Protein AF-A0A4Q0T8F5-F1 (afdb_monomer)

Foldseek 3Di:
DDPVVLVVLLVLLLVLLVVLVVLVVQVVVCVVVVPVDDRPDDVVLVVLLVLLVVLLPDPVLLLQLLVQCVPFDLDLSRLSSSLLVSVVVVCVDPVDVRPNDSNNSSSNSNVCSVCDSCNSCVPVPDDPPDD

Structure (mmCIF, N/CA/C/O backbone):
data_AF-A0A4Q0T8F5-F1
#
_entry.id   AF-A0A4Q0T8F5-F1
#
loop_
_atom_site.group_PDB
_atom_site.id
_atom_site.type_symbol
_atom_site.label_atom_id
_atom_site.label_alt_id
_atom_site.label_comp_id
_atom_site.label_asym_id
_atom_site.label_entity_id
_atom_site.label_seq_id
_atom_site.pdbx_PDB_ins_code
_atom_site.Cartn_x
_atom_site.Cartn_y
_atom_site.Cartn_z
_atom_site.occupancy
_atom_site.B_iso_or_equiv
_atom_site.auth_seq_id
_atom_site.auth_comp_id
_atom_site.auth_asym_id
_atom_site.auth_atom_id
_atom_site.pdbx_PDB_model_num
ATOM 1 N N . MET A 1 1 ? -18.113 11.563 -2.105 1.00 61.12 1 MET A N 1
ATOM 2 C CA . MET A 1 1 ? -17.417 10.836 -3.183 1.00 61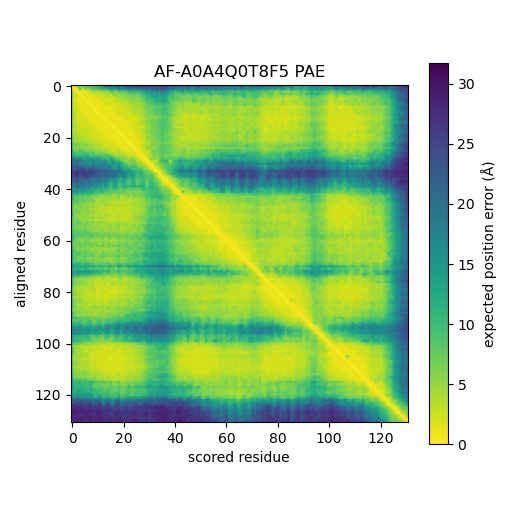.12 1 MET A CA 1
ATOM 3 C C . MET A 1 1 ? -18.449 9.998 -3.908 1.00 61.12 1 MET A C 1
ATOM 5 O O . MET A 1 1 ? -19.196 9.290 -3.237 1.00 61.12 1 MET A O 1
ATOM 9 N N . GLN A 1 2 ? -18.568 10.151 -5.222 1.00 77.50 2 GLN A N 1
ATOM 10 C CA . GLN A 1 2 ? -19.512 9.379 -6.025 1.00 77.50 2 GLN A CA 1
ATOM 11 C C . GLN A 1 2 ? -19.034 7.921 -6.119 1.00 77.50 2 GLN A C 1
ATOM 13 O O . GLN A 1 2 ? -17.834 7.644 -6.090 1.00 77.50 2 GLN A O 1
ATOM 18 N N . GLU A 1 3 ? -19.962 6.968 -6.213 1.00 81.12 3 GLU A N 1
ATOM 19 C CA . GLU A 1 3 ? -19.641 5.530 -6.253 1.00 81.12 3 GLU A CA 1
ATOM 20 C C . GLU A 1 3 ? -18.696 5.175 -7.417 1.00 81.12 3 GLU A C 1
ATOM 22 O O . GLU A 1 3 ? -17.824 4.315 -7.288 1.00 81.12 3 GLU A O 1
ATOM 27 N N . GLN A 1 4 ? -18.817 5.907 -8.526 1.00 82.88 4 GLN A N 1
ATOM 28 C CA . GLN A 1 4 ? -17.969 5.777 -9.705 1.00 82.88 4 GLN A CA 1
ATOM 29 C C . GLN A 1 4 ? -16.518 6.209 -9.439 1.00 82.88 4 GLN A C 1
ATOM 31 O O . GLN A 1 4 ? -15.603 5.452 -9.752 1.00 82.88 4 GLN A O 1
ATOM 36 N N . GLU A 1 5 ? -16.308 7.352 -8.776 1.00 83.19 5 GLU A N 1
ATOM 37 C CA . GLU A 1 5 ? -14.973 7.852 -8.404 1.00 83.19 5 GLU A CA 1
ATOM 38 C C . GLU A 1 5 ? -14.265 6.888 -7.446 1.00 83.19 5 GLU A C 1
ATOM 40 O O . GLU A 1 5 ? -13.080 6.597 -7.591 1.00 83.19 5 GLU A O 1
ATOM 45 N N . ARG A 1 6 ? -15.009 6.325 -6.485 1.00 82.12 6 ARG A N 1
ATOM 46 C CA . ARG A 1 6 ? -14.474 5.308 -5.573 1.00 82.12 6 ARG A CA 1
ATOM 47 C C . ARG A 1 6 ? -14.027 4.064 -6.338 1.00 82.12 6 ARG A C 1
ATOM 49 O O . ARG A 1 6 ? -12.984 3.496 -6.030 1.00 82.12 6 ARG A O 1
ATOM 56 N N . ARG A 1 7 ? -14.813 3.616 -7.318 1.00 86.00 7 ARG A N 1
ATOM 57 C CA . ARG A 1 7 ? -14.487 2.428 -8.114 1.00 86.00 7 ARG A CA 1
ATOM 58 C C . ARG A 1 7 ? -13.251 2.651 -8.979 1.00 86.00 7 ARG A C 1
ATOM 60 O O . ARG A 1 7 ? -12.391 1.778 -9.039 1.00 86.00 7 ARG A O 1
ATOM 67 N N . GLU A 1 8 ? -13.158 3.818 -9.603 1.00 88.81 8 GLU A N 1
ATOM 68 C CA . GLU A 1 8 ? -11.994 4.229 -10.383 1.00 88.81 8 GLU A CA 1
ATOM 69 C C . GLU A 1 8 ? -10.740 4.301 -9.510 1.00 88.81 8 GLU A C 1
ATOM 71 O O . GLU A 1 8 ? -9.715 3.717 -9.855 1.00 88.81 8 GLU A O 1
ATOM 76 N N . PHE A 1 9 ? -10.847 4.896 -8.321 1.00 87.25 9 PHE A N 1
ATOM 77 C CA . PHE A 1 9 ? -9.753 4.929 -7.358 1.00 87.25 9 PHE A CA 1
ATOM 78 C C . PHE A 1 9 ? -9.266 3.524 -6.984 1.00 87.25 9 PHE A C 1
ATOM 80 O O . PHE A 1 9 ? -8.070 3.256 -7.037 1.00 87.25 9 PHE A O 1
ATOM 87 N N . LEU A 1 10 ? -10.174 2.600 -6.656 1.00 88.12 10 LEU A N 1
ATOM 88 C CA . LEU A 1 10 ? -9.797 1.222 -6.322 1.00 88.12 10 LEU A CA 1
ATOM 89 C C . LEU A 1 10 ? -9.117 0.503 -7.493 1.00 88.12 10 LEU A C 1
ATOM 91 O O . LEU A 1 10 ? -8.172 -0.248 -7.272 1.00 88.12 10 LEU A O 1
ATOM 95 N N . ASN A 1 11 ? -9.558 0.746 -8.728 1.00 90.56 11 ASN A N 1
ATOM 96 C CA . ASN A 1 11 ? -8.892 0.201 -9.909 1.00 90.56 11 ASN A CA 1
ATOM 97 C C . ASN A 1 11 ? -7.481 0.783 -10.077 1.00 90.56 11 ASN A C 1
ATOM 99 O O . ASN A 1 11 ? -6.554 0.039 -10.387 1.00 90.56 11 ASN A O 1
ATOM 103 N N . ASN A 1 12 ? -7.300 2.077 -9.805 1.00 90.25 12 ASN A N 1
ATOM 104 C CA . ASN A 1 12 ? -5.987 2.720 -9.833 1.00 90.25 12 ASN A CA 1
ATOM 105 C C . ASN A 1 12 ? -5.055 2.171 -8.744 1.00 90.25 12 ASN A C 1
ATOM 107 O O . ASN A 1 12 ? -3.864 2.015 -8.991 1.00 90.25 12 ASN A O 1
ATOM 111 N N . VAL A 1 13 ? -5.581 1.833 -7.560 1.00 90.06 13 VAL A N 1
ATOM 112 C CA . VAL A 1 13 ? -4.808 1.179 -6.486 1.00 90.06 13 VAL A CA 1
ATOM 113 C C . VAL A 1 13 ? -4.319 -0.201 -6.926 1.00 90.06 13 VAL A C 1
ATOM 115 O O . VAL A 1 13 ? -3.161 -0.537 -6.697 1.00 90.06 13 VAL A O 1
ATOM 118 N N . VAL A 1 14 ? -5.177 -0.989 -7.583 1.00 90.75 14 VAL A N 1
ATOM 119 C CA . VAL A 1 14 ? -4.796 -2.303 -8.129 1.00 90.75 14 VAL A CA 1
ATOM 120 C C . VAL A 1 14 ? -3.725 -2.147 -9.207 1.00 90.75 14 VAL A C 1
ATOM 122 O O . VAL A 1 14 ? -2.671 -2.759 -9.099 1.00 90.75 14 VAL A O 1
ATOM 125 N N . ALA A 1 15 ? -3.937 -1.261 -10.183 1.00 90.56 15 ALA A N 1
ATOM 126 C CA . ALA A 1 15 ? -2.961 -1.016 -11.245 1.00 90.56 15 ALA A CA 1
ATOM 127 C C . ALA A 1 15 ? -1.608 -0.523 -10.699 1.00 90.56 15 ALA A C 1
ATOM 129 O O . ALA A 1 15 ? -0.549 -0.884 -11.212 1.00 90.56 15 ALA A O 1
ATOM 130 N N . ALA A 1 16 ? -1.628 0.288 -9.638 1.00 88.94 16 ALA A N 1
ATOM 131 C CA . ALA A 1 16 ? -0.418 0.726 -8.961 1.00 88.94 16 ALA A CA 1
ATOM 132 C C . ALA A 1 16 ? 0.287 -0.418 -8.216 1.00 88.94 16 ALA A C 1
ATOM 134 O O . ALA A 1 16 ? 1.515 -0.486 -8.241 1.00 88.94 16 ALA A O 1
ATOM 135 N N . ALA A 1 17 ? -0.464 -1.323 -7.582 1.00 89.31 17 ALA A N 1
ATOM 136 C CA . ALA A 1 17 ? 0.096 -2.518 -6.957 1.00 89.31 17 ALA A CA 1
ATOM 137 C C . ALA A 1 17 ? 0.788 -3.415 -7.997 1.00 89.31 17 ALA A C 1
ATOM 139 O O . ALA A 1 17 ? 1.947 -3.774 -7.801 1.00 89.31 17 ALA A O 1
ATOM 140 N N . ASP A 1 18 ? 0.131 -3.678 -9.132 1.00 88.00 18 ASP A N 1
ATOM 141 C CA . ASP A 1 18 ? 0.694 -4.475 -10.232 1.00 88.00 18 ASP A CA 1
ATOM 142 C C . ASP A 1 18 ? 1.982 -3.842 -10.781 1.00 88.00 18 ASP A C 1
ATOM 144 O O . ASP A 1 18 ? 2.982 -4.524 -11.016 1.00 88.00 18 ASP A O 1
ATOM 148 N N . ARG A 1 19 ? 1.994 -2.512 -10.945 1.00 87.50 19 ARG A N 1
ATOM 149 C CA . ARG A 1 19 ? 3.190 -1.772 -11.372 1.00 87.50 19 ARG A CA 1
ATOM 150 C C . ARG A 1 19 ? 4.344 -1.940 -10.381 1.00 87.50 19 ARG A C 1
ATOM 152 O O . ARG A 1 19 ? 5.458 -2.251 -10.797 1.00 87.50 19 ARG A O 1
ATOM 159 N N . ILE A 1 20 ? 4.088 -1.751 -9.088 1.00 86.81 20 ILE A N 1
ATOM 160 C CA . ILE A 1 20 ? 5.112 -1.861 -8.038 1.00 86.81 20 ILE A CA 1
ATOM 161 C C . ILE A 1 20 ? 5.649 -3.293 -7.944 1.00 86.81 20 ILE A C 1
ATOM 163 O O . ILE A 1 20 ? 6.856 -3.493 -7.780 1.00 86.81 20 ILE A O 1
ATOM 167 N N . GLU A 1 21 ? 4.773 -4.290 -8.065 1.00 86.25 21 GLU A N 1
ATOM 168 C CA . GLU A 1 21 ? 5.171 -5.694 -8.105 1.00 86.25 21 GLU A CA 1
ATOM 169 C C . GLU A 1 21 ? 6.069 -5.983 -9.313 1.00 86.25 21 GLU A C 1
ATOM 171 O O . GLU A 1 21 ? 7.135 -6.588 -9.156 1.00 86.25 21 GLU A O 1
ATOM 176 N N . TYR A 1 22 ? 5.679 -5.506 -10.497 1.00 85.88 22 TYR A N 1
ATOM 177 C CA . TYR A 1 22 ? 6.458 -5.657 -11.721 1.00 85.88 22 TYR A CA 1
ATOM 178 C C . TYR A 1 22 ? 7.846 -5.014 -11.602 1.00 85.88 22 TYR A C 1
ATOM 180 O O . TYR A 1 22 ? 8.854 -5.641 -11.938 1.00 85.88 22 TYR A O 1
ATOM 188 N N . GLU A 1 23 ? 7.929 -3.793 -11.071 1.00 84.00 23 GLU A N 1
ATOM 189 C CA . GLU A 1 23 ? 9.201 -3.110 -10.813 1.00 84.00 23 GLU A CA 1
ATOM 190 C C . GLU A 1 23 ? 10.102 -3.929 -9.884 1.00 84.00 23 GLU A C 1
ATOM 192 O O . GLU A 1 23 ? 11.290 -4.103 -10.157 1.00 84.00 23 GLU A O 1
ATOM 197 N N . ASP A 1 24 ? 9.549 -4.510 -8.821 1.00 81.75 24 ASP A N 1
ATOM 198 C CA . ASP A 1 24 ? 10.328 -5.365 -7.930 1.00 81.75 24 ASP A CA 1
ATOM 199 C C . ASP A 1 24 ? 10.772 -6.678 -8.567 1.00 81.75 24 ASP A C 1
ATOM 201 O O . ASP A 1 24 ? 11.883 -7.156 -8.303 1.00 81.75 24 ASP A O 1
ATOM 205 N N . MET A 1 25 ? 9.934 -7.274 -9.410 1.00 81.62 25 MET A N 1
ATOM 206 C CA . MET A 1 25 ? 10.317 -8.455 -10.175 1.00 81.62 25 MET A CA 1
ATOM 207 C C . MET A 1 25 ? 11.491 -8.125 -11.107 1.00 81.62 25 MET A C 1
ATOM 209 O O . MET A 1 25 ? 12.467 -8.875 -11.178 1.00 81.62 25 MET A O 1
ATOM 213 N N . MET A 1 26 ? 11.457 -6.962 -11.758 1.00 79.69 26 MET A N 1
ATOM 214 C CA . MET A 1 26 ? 12.536 -6.489 -12.627 1.00 79.69 26 MET A CA 1
ATOM 215 C C . MET A 1 26 ? 13.827 -6.206 -11.848 1.00 79.69 26 MET A C 1
ATOM 217 O O . MET A 1 26 ? 14.916 -6.572 -12.297 1.00 79.69 26 MET A O 1
ATOM 221 N N . VAL A 1 27 ? 13.730 -5.601 -10.662 1.00 77.75 27 VAL A N 1
ATOM 222 C CA . VAL A 1 27 ? 14.889 -5.341 -9.793 1.00 77.75 27 VAL A CA 1
ATOM 223 C C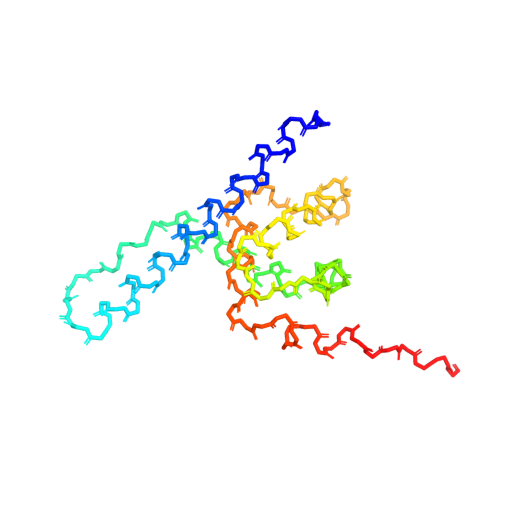 . VAL A 1 27 ? 15.502 -6.641 -9.269 1.00 77.75 27 VAL A C 1
ATOM 225 O O . VAL A 1 27 ? 16.726 -6.793 -9.293 1.00 77.75 27 VAL A O 1
ATOM 228 N N . SER A 1 28 ? 14.682 -7.590 -8.817 1.00 72.25 28 SER A N 1
ATOM 229 C CA . SER A 1 28 ? 15.166 -8.879 -8.306 1.00 72.25 28 SER A CA 1
ATOM 230 C C . SER A 1 28 ? 15.814 -9.727 -9.406 1.00 72.25 28 SER A C 1
ATOM 232 O O . SER A 1 28 ? 16.890 -10.286 -9.189 1.00 72.25 28 SER A O 1
ATOM 234 N N . SER A 1 29 ? 15.243 -9.726 -10.615 1.00 70.00 29 SER A N 1
ATOM 235 C CA . SER A 1 29 ? 15.798 -10.424 -11.782 1.00 70.00 29 SER A CA 1
ATOM 236 C C . SER A 1 29 ? 17.121 -9.815 -12.259 1.00 70.00 29 SER A C 1
ATOM 238 O O .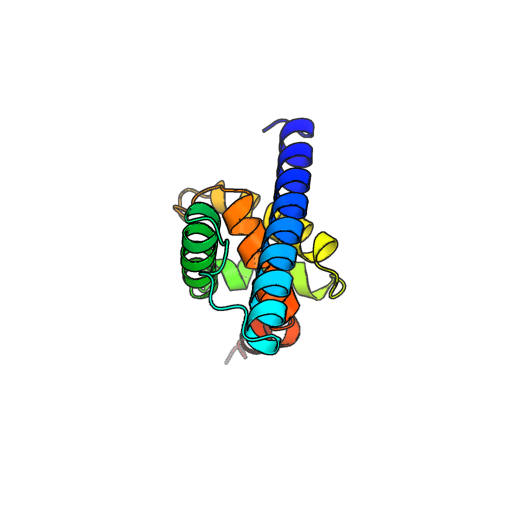 SER A 1 29 ? 18.058 -10.546 -12.574 1.00 70.00 29 SER A O 1
ATOM 240 N N . ARG A 1 30 ? 17.256 -8.479 -12.255 1.00 65.75 30 ARG A N 1
ATOM 241 C CA . ARG A 1 30 ? 18.523 -7.809 -12.605 1.00 65.75 30 ARG A CA 1
ATOM 242 C C . ARG A 1 30 ? 19.646 -8.112 -11.623 1.00 65.75 30 ARG A C 1
ATOM 244 O O . ARG A 1 30 ? 20.769 -8.335 -12.062 1.00 65.75 30 ARG A O 1
ATOM 251 N N . ARG A 1 31 ? 19.351 -8.161 -10.317 1.00 60.22 31 ARG A N 1
ATOM 252 C CA . ARG A 1 31 ? 20.338 -8.573 -9.301 1.00 60.22 31 ARG A CA 1
ATOM 253 C C . ARG A 1 31 ? 20.862 -9.986 -9.553 1.00 60.22 31 ARG A C 1
ATOM 255 O O . ARG A 1 31 ? 22.021 -10.249 -9.265 1.00 60.22 31 ARG A O 1
ATOM 262 N N . ALA A 1 32 ? 20.032 -10.870 -10.105 1.00 61.47 32 ALA A N 1
ATOM 263 C CA . ALA A 1 32 ? 20.440 -12.228 -10.450 1.00 61.47 32 ALA A CA 1
ATOM 264 C C . ALA A 1 32 ? 21.296 -12.314 -11.729 1.00 61.47 32 ALA A C 1
ATOM 266 O O . ALA A 1 32 ? 21.952 -13.330 -11.937 1.00 61.47 32 ALA A O 1
ATOM 267 N N . GLN A 1 33 ? 21.296 -11.282 -12.582 1.00 62.28 33 GLN A N 1
ATOM 268 C CA . GLN A 1 33 ? 21.945 -11.314 -13.900 1.00 62.28 33 GLN A CA 1
ATOM 269 C C . GLN A 1 33 ? 23.068 -10.273 -14.091 1.00 62.28 33 GLN A C 1
ATOM 271 O O . GLN A 1 33 ? 23.534 -10.102 -15.211 1.00 62.28 33 GLN A O 1
ATOM 276 N N . ASP A 1 34 ? 23.508 -9.597 -13.021 1.00 61.7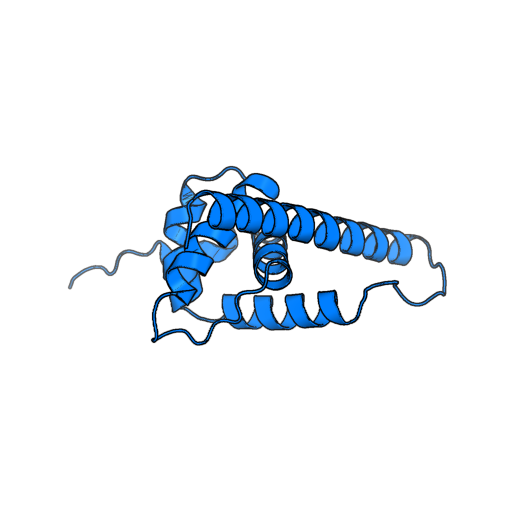5 34 ASP A N 1
ATOM 277 C CA . ASP A 1 34 ? 24.616 -8.617 -12.997 1.00 61.75 34 ASP A CA 1
ATOM 278 C C . ASP A 1 34 ? 24.640 -7.645 -14.196 1.00 61.75 34 ASP A C 1
ATOM 280 O O . ASP A 1 34 ? 25.674 -7.296 -14.767 1.00 61.75 34 ASP A O 1
ATOM 284 N N . PHE A 1 35 ? 23.456 -7.193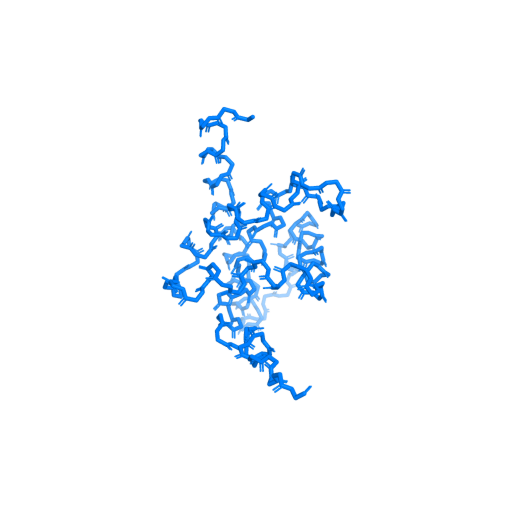 -14.615 1.00 60.03 35 PHE A N 1
ATOM 285 C CA . PHE A 1 35 ? 23.343 -6.110 -15.582 1.00 60.03 35 PHE A CA 1
ATOM 286 C C . PHE A 1 35 ? 23.696 -4.814 -14.851 1.00 60.03 35 PHE A C 1
ATOM 288 O O . PHE A 1 35 ? 22.843 -4.247 -14.171 1.00 60.03 35 PHE A O 1
ATOM 295 N N . GLY A 1 36 ? 24.948 -4.364 -14.979 1.00 57.78 36 GLY A N 1
ATOM 296 C CA . GLY A 1 36 ? 25.551 -3.191 -14.320 1.00 57.78 36 GLY A CA 1
ATOM 297 C C . GLY A 1 36 ? 24.943 -1.814 -14.641 1.00 57.78 36 GLY A C 1
ATOM 298 O O . GLY A 1 36 ? 25.662 -0.822 -14.705 1.00 57.78 36 GLY A O 1
ATOM 299 N N . GLY A 1 37 ? 23.630 -1.732 -14.859 1.00 61.81 37 GLY A N 1
ATOM 300 C CA . GLY A 1 37 ? 22.871 -0.492 -14.965 1.00 61.81 37 GLY A CA 1
ATOM 301 C C . GLY A 1 37 ? 22.010 -0.257 -13.718 1.00 61.81 37 GLY A C 1
ATOM 302 O O . GLY A 1 37 ? 21.504 -1.221 -13.133 1.00 61.81 37 GLY A O 1
ATOM 303 N N . PRO A 1 38 ? 21.793 1.007 -13.311 1.00 58.75 38 PRO A N 1
ATOM 304 C CA . PRO A 1 38 ? 20.946 1.317 -12.169 1.00 58.75 38 PRO A CA 1
ATOM 305 C C . PRO A 1 38 ? 19.522 0.768 -12.377 1.00 58.75 38 PRO A C 1
ATOM 307 O O . PRO A 1 38 ? 19.033 0.705 -13.514 1.00 58.75 38 PRO A O 1
ATOM 310 N N . PRO A 1 39 ? 18.851 0.330 -11.298 1.00 63.22 39 PRO A N 1
ATOM 311 C CA . PRO A 1 39 ? 17.476 -0.136 -11.379 1.00 63.22 39 PRO A CA 1
ATOM 312 C C . PRO A 1 39 ? 16.571 1.004 -11.859 1.00 63.22 39 PRO A C 1
ATOM 314 O O . PRO A 1 39 ? 16.644 2.120 -11.345 1.00 63.22 39 PRO A O 1
ATOM 317 N N . VAL A 1 40 ? 15.713 0.716 -12.840 1.00 65.75 40 VAL A N 1
ATOM 318 C CA . VAL A 1 40 ? 14.678 1.650 -13.303 1.00 65.75 40 VAL A CA 1
ATOM 319 C C . VAL A 1 40 ? 13.513 1.544 -12.326 1.00 65.75 40 VAL A C 1
ATOM 321 O O . VAL A 1 40 ? 12.552 0.825 -12.567 1.00 65.75 40 VAL A O 1
ATOM 324 N N . VAL A 1 41 ? 13.670 2.177 -11.169 1.00 70.56 41 VAL A N 1
ATOM 325 C CA . VAL A 1 41 ? 12.571 2.443 -10.240 1.00 70.56 41 VAL A CA 1
ATOM 326 C C . VAL A 1 41 ? 12.427 3.949 -10.218 1.00 70.56 41 VAL A C 1
ATOM 328 O O . VAL A 1 41 ? 13.387 4.646 -9.868 1.00 70.56 41 VAL A O 1
ATOM 331 N N . ASP A 1 42 ? 11.268 4.442 -10.632 1.00 79.06 42 ASP A N 1
ATOM 332 C CA . ASP A 1 42 ? 10.957 5.860 -10.539 1.00 79.06 42 ASP A CA 1
ATOM 333 C C . ASP A 1 42 ? 10.962 6.323 -9.081 1.00 79.06 42 ASP A C 1
ATOM 335 O O . ASP A 1 42 ? 10.661 5.571 -8.150 1.00 79.06 42 ASP A O 1
ATOM 339 N N . ASP A 1 43 ? 11.352 7.577 -8.880 1.00 83.88 43 ASP A N 1
ATOM 340 C C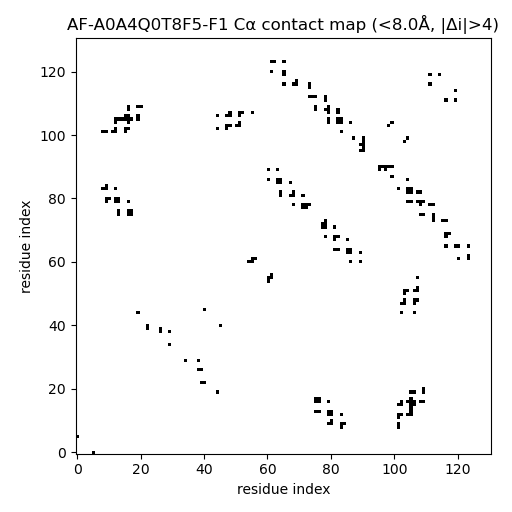A . ASP A 1 43 ? 11.467 8.143 -7.538 1.00 83.88 43 ASP A CA 1
ATOM 341 C C . ASP A 1 43 ? 10.101 8.212 -6.838 1.00 83.88 43 ASP A C 1
ATOM 343 O O . ASP A 1 43 ? 10.021 7.980 -5.634 1.00 83.88 43 ASP A O 1
ATOM 347 N N . GLU A 1 44 ? 9.020 8.366 -7.605 1.00 82.69 44 GLU A N 1
ATOM 348 C CA . GLU A 1 44 ? 7.639 8.368 -7.114 1.00 82.69 44 GLU A CA 1
ATOM 349 C C . GLU A 1 44 ? 7.255 7.025 -6.461 1.00 82.69 44 GLU A C 1
ATOM 351 O O . GLU A 1 44 ? 6.712 6.988 -5.355 1.00 82.69 44 GLU A O 1
ATOM 356 N N . SER A 1 45 ? 7.622 5.897 -7.076 1.00 81.00 45 SER A N 1
ATOM 357 C CA . SER A 1 45 ? 7.395 4.562 -6.510 1.00 81.00 45 SER A CA 1
ATOM 358 C C . SER A 1 45 ? 8.269 4.290 -5.284 1.00 81.00 45 SER A C 1
ATOM 360 O O . SER A 1 45 ? 7.830 3.603 -4.356 1.00 81.00 45 SER A O 1
ATOM 362 N N . LYS A 1 46 ? 9.484 4.855 -5.209 1.00 83.31 46 LYS A N 1
ATOM 363 C CA . LYS A 1 46 ? 10.321 4.768 -3.994 1.00 83.31 46 LYS A CA 1
ATOM 364 C C . LYS A 1 46 ? 9.706 5.543 -2.832 1.00 83.31 46 LYS A C 1
ATOM 366 O O . LYS A 1 46 ? 9.635 5.015 -1.722 1.00 83.31 46 LYS A O 1
ATOM 371 N N . GLU A 1 47 ? 9.242 6.762 -3.080 1.00 86.38 47 GLU A N 1
ATOM 372 C CA . GLU A 1 47 ? 8.573 7.591 -2.074 1.00 86.38 47 GLU A CA 1
ATOM 373 C C . GLU A 1 47 ? 7.266 6.951 -1.598 1.00 86.38 47 GLU A C 1
ATOM 375 O O . GLU A 1 47 ? 6.988 6.909 -0.393 1.00 86.38 47 GLU A O 1
ATOM 380 N N . ALA A 1 48 ? 6.495 6.370 -2.523 1.00 85.19 48 ALA A N 1
ATOM 381 C CA . ALA A 1 48 ? 5.270 5.652 -2.199 1.00 85.19 48 ALA A CA 1
ATOM 382 C C . ALA A 1 48 ? 5.533 4.470 -1.258 1.00 85.19 48 ALA A C 1
ATOM 384 O O . ALA A 1 48 ? 4.798 4.278 -0.289 1.00 85.19 48 ALA A O 1
ATOM 385 N N . ARG A 1 49 ? 6.617 3.719 -1.486 1.00 83.81 49 ARG A N 1
ATOM 386 C CA . ARG A 1 49 ? 7.042 2.617 -0.609 1.00 83.81 49 ARG A CA 1
ATOM 387 C C . ARG A 1 49 ? 7.483 3.102 0.764 1.00 83.81 49 ARG A C 1
ATOM 389 O O . ARG A 1 49 ? 7.046 2.532 1.756 1.00 83.81 49 ARG A O 1
ATOM 396 N N . ALA A 1 50 ? 8.298 4.153 0.837 1.00 86.88 50 ALA A N 1
ATOM 397 C CA . ALA A 1 50 ? 8.744 4.715 2.114 1.00 86.88 50 ALA A CA 1
ATOM 398 C C . ALA A 1 50 ? 7.559 5.217 2.960 1.00 86.88 50 ALA A C 1
ATOM 400 O O . ALA A 1 50 ? 7.488 4.989 4.173 1.00 86.88 50 ALA A O 1
ATOM 401 N N . THR A 1 51 ? 6.587 5.851 2.301 1.00 86.06 51 THR A N 1
ATOM 402 C CA . THR A 1 51 ? 5.340 6.301 2.929 1.00 86.06 51 THR A CA 1
ATOM 403 C C . THR A 1 51 ? 4.507 5.113 3.397 1.00 86.06 51 THR A C 1
ATOM 405 O O . THR A 1 51 ? 4.074 5.073 4.545 1.00 86.06 51 THR A O 1
ATOM 408 N N . ALA A 1 52 ? 4.328 4.109 2.541 1.00 86.38 52 ALA A N 1
ATOM 409 C CA . ALA A 1 52 ? 3.591 2.895 2.863 1.00 86.38 52 ALA A CA 1
ATOM 410 C C . ALA A 1 52 ? 4.218 2.109 4.027 1.00 86.38 52 ALA A C 1
ATOM 412 O O . ALA A 1 52 ? 3.497 1.623 4.894 1.00 86.38 52 ALA A O 1
ATOM 413 N N . GLU A 1 53 ? 5.548 2.034 4.104 1.00 86.62 53 GLU A N 1
ATOM 414 C CA . GLU A 1 53 ? 6.253 1.395 5.219 1.00 86.62 53 GLU A CA 1
ATOM 415 C C . GLU A 1 53 ? 6.028 2.165 6.528 1.00 86.62 53 GLU A C 1
ATOM 417 O O . GLU A 1 53 ? 5.828 1.566 7.583 1.00 86.62 53 GLU A O 1
ATOM 422 N N . SER A 1 54 ? 6.020 3.497 6.461 1.00 85.38 54 SER A N 1
ATOM 423 C CA . SER A 1 54 ? 5.732 4.351 7.617 1.00 85.38 54 SER A CA 1
ATOM 424 C C . SER A 1 54 ? 4.289 4.176 8.096 1.00 85.38 54 SER A C 1
ATOM 426 O O . SER A 1 54 ? 4.061 4.022 9.292 1.00 85.38 54 SER A O 1
ATOM 428 N N . LEU A 1 55 ? 3.328 4.094 7.172 1.00 83.38 55 LEU A N 1
ATOM 429 C CA . LEU A 1 55 ? 1.920 3.844 7.491 1.00 83.38 55 LEU A CA 1
ATOM 430 C C . LEU A 1 55 ? 1.698 2.452 8.088 1.00 83.38 55 LEU A C 1
ATOM 432 O O . LEU A 1 55 ? 0.925 2.305 9.026 1.00 83.38 55 LEU A O 1
ATOM 436 N N . LEU A 1 56 ? 2.405 1.429 7.603 1.00 83.38 56 LEU A N 1
ATOM 437 C CA . LEU A 1 56 ? 2.332 0.078 8.166 1.00 83.38 56 LEU A CA 1
ATOM 438 C C . LEU A 1 56 ? 2.924 -0.026 9.580 1.00 83.38 56 LEU A C 1
ATOM 440 O O . LEU A 1 56 ? 2.616 -0.979 10.292 1.00 83.38 56 LEU A O 1
ATOM 444 N N . LYS A 1 57 ? 3.742 0.943 10.012 1.00 84.31 57 LYS A N 1
ATOM 445 C CA . LYS A 1 57 ? 4.206 1.053 11.407 1.00 84.31 57 LYS A CA 1
ATOM 446 C C . LYS A 1 57 ? 3.155 1.691 12.317 1.00 84.31 57 LYS A C 1
ATOM 448 O O . LYS A 1 57 ? 3.250 1.552 13.538 1.00 84.31 57 LYS A O 1
ATOM 453 N N . GLU A 1 58 ? 2.157 2.377 11.762 1.00 82.56 58 GLU A N 1
ATOM 454 C CA . GLU A 1 58 ? 1.083 2.964 12.553 1.00 82.56 58 GLU A CA 1
ATOM 455 C C . GLU A 1 58 ? 0.068 1.906 12.982 1.00 82.56 58 GLU A C 1
ATOM 457 O O . GLU A 1 58 ? -0.576 1.231 12.177 1.00 82.56 58 GLU A O 1
ATOM 462 N N . LYS A 1 59 ? -0.138 1.810 14.295 1.00 79.94 59 LYS A N 1
ATOM 463 C CA . LYS A 1 59 ? -1.049 0.824 14.879 1.00 79.94 59 LYS A CA 1
ATOM 464 C C . LYS A 1 59 ? -2.492 0.991 14.385 1.00 79.94 59 LYS A C 1
ATOM 466 O O . LYS A 1 59 ? -3.159 0.001 14.114 1.00 79.94 59 LYS A O 1
ATOM 471 N N . THR A 1 60 ? -2.940 2.231 14.191 1.00 80.94 60 THR A N 1
ATOM 472 C CA . THR A 1 60 ? -4.284 2.569 13.691 1.00 80.94 60 THR A CA 1
ATOM 473 C C . THR A 1 60 ? -4.548 2.003 12.292 1.00 80.94 60 THR A C 1
ATOM 475 O O . THR A 1 60 ? -5.653 1.541 11.995 1.00 80.94 60 THR A O 1
ATOM 478 N N . VAL A 1 61 ? -3.526 2.012 11.431 1.00 82.31 61 VAL A N 1
ATOM 479 C CA . VAL A 1 61 ? -3.594 1.472 10.068 1.00 82.31 61 VAL A CA 1
ATOM 480 C C . VAL A 1 61 ? -3.747 -0.045 10.121 1.00 82.31 61 VAL A C 1
ATOM 482 O O . VAL A 1 61 ? -4.658 -0.590 9.495 1.00 82.31 61 VAL A O 1
ATOM 485 N N . LEU A 1 62 ? -2.929 -0.724 10.928 1.00 82.06 62 LEU A N 1
ATOM 486 C CA . LEU A 1 62 ? -3.008 -2.176 11.105 1.00 82.06 62 LEU A CA 1
ATOM 487 C C . LEU A 1 62 ? -4.318 -2.623 11.767 1.00 82.06 62 LEU A C 1
ATOM 489 O O . LEU A 1 62 ? -4.935 -3.573 11.290 1.00 82.06 62 LEU A O 1
ATOM 493 N N . ASP A 1 63 ? -4.795 -1.912 12.793 1.00 82.19 63 ASP A N 1
ATOM 494 C CA . ASP A 1 63 ? -6.075 -2.198 13.459 1.00 82.19 63 ASP A CA 1
ATOM 495 C C . ASP A 1 63 ? -7.265 -2.102 12.487 1.00 82.19 63 ASP A C 1
ATOM 497 O O . ASP A 1 63 ? -8.240 -2.842 12.619 1.00 82.19 63 ASP A O 1
ATOM 501 N N . THR A 1 64 ? -7.173 -1.237 11.472 1.00 82.12 64 THR A N 1
ATOM 502 C CA . THR A 1 64 ? -8.201 -1.097 10.429 1.00 82.12 64 THR A CA 1
ATOM 503 C C . THR A 1 64 ? -8.049 -2.153 9.327 1.00 82.12 64 THR A C 1
ATOM 505 O O . THR A 1 64 ? -9.037 -2.711 8.846 1.00 82.12 64 THR A O 1
ATOM 508 N N . LEU A 1 65 ? -6.814 -2.447 8.912 1.00 82.31 65 LEU A N 1
ATOM 509 C CA . LEU A 1 65 ? -6.523 -3.351 7.798 1.00 82.31 65 LEU A CA 1
ATOM 510 C C . LEU A 1 65 ? -6.657 -4.828 8.175 1.00 82.31 65 LEU A C 1
ATOM 512 O O . LEU A 1 65 ? -7.238 -5.601 7.417 1.00 82.31 65 LEU A O 1
ATOM 516 N N . CYS A 1 66 ? -6.167 -5.234 9.343 1.00 83.56 66 CYS A N 1
ATOM 517 C CA . CYS A 1 66 ? -6.149 -6.630 9.768 1.00 83.56 66 CYS A CA 1
ATOM 518 C C . CYS A 1 66 ? -7.518 -7.330 9.812 1.00 83.56 66 CYS A C 1
ATOM 520 O O . CYS A 1 66 ? -7.609 -8.451 9.301 1.00 83.56 66 CYS A O 1
ATOM 522 N N . PRO A 1 67 ? -8.601 -6.740 10.357 1.00 82.38 67 PRO A N 1
ATOM 523 C CA . PRO A 1 67 ? -9.914 -7.383 10.306 1.00 82.38 67 PRO A CA 1
ATOM 524 C C . PRO A 1 67 ? -10.435 -7.515 8.870 1.00 82.38 67 PRO A C 1
ATOM 526 O O . PRO A 1 67 ? -11.067 -8.520 8.544 1.00 82.38 67 PRO A O 1
ATOM 529 N N . ALA A 1 68 ? -10.133 -6.542 8.005 1.00 81.75 68 ALA A N 1
ATOM 530 C CA . ALA A 1 68 ? -10.559 -6.551 6.612 1.00 81.75 68 ALA A CA 1
ATOM 531 C C . ALA A 1 68 ? -9.787 -7.588 5.777 1.00 81.75 68 ALA A C 1
ATOM 533 O O . ALA A 1 68 ? -10.377 -8.265 4.941 1.00 81.75 68 ALA A O 1
ATOM 534 N N . LEU A 1 69 ? -8.490 -7.761 6.038 1.00 81.44 69 LEU A N 1
ATOM 535 C CA . LEU A 1 69 ? -7.613 -8.675 5.301 1.00 81.44 69 LEU A CA 1
ATOM 536 C C . LEU A 1 69 ? -7.751 -10.137 5.728 1.00 81.44 69 LEU A C 1
ATOM 538 O O . LEU A 1 69 ? -7.468 -11.030 4.939 1.00 81.44 69 LEU A O 1
ATOM 542 N N . ARG A 1 70 ? -8.239 -10.409 6.944 1.00 77.44 70 ARG A N 1
ATOM 543 C CA . ARG A 1 70 ? -8.404 -11.777 7.469 1.00 77.44 70 ARG A CA 1
ATOM 544 C C . ARG A 1 70 ? -9.305 -12.674 6.611 1.00 77.44 70 ARG A C 1
ATOM 546 O O . ARG A 1 70 ? -9.205 -13.893 6.700 1.00 77.44 70 ARG A O 1
ATOM 553 N N . SER A 1 71 ? -10.198 -12.076 5.823 1.00 70.75 71 SER A N 1
ATOM 554 C CA . SER A 1 71 ? -11.163 -12.793 4.976 1.00 70.75 71 SER A CA 1
ATOM 555 C C . SER A 1 71 ? -10.789 -12.780 3.489 1.00 70.75 71 SER A C 1
ATOM 557 O O . SER A 1 71 ? -11.590 -13.203 2.659 1.00 70.75 71 SER A O 1
ATOM 559 N N . VAL A 1 72 ? -9.610 -12.259 3.140 1.00 76.19 72 VAL A N 1
ATOM 560 C CA . VAL A 1 72 ? -9.182 -12.021 1.756 1.00 76.19 72 VAL A CA 1
ATOM 561 C C . VAL A 1 72 ? -8.121 -13.048 1.376 1.00 76.19 72 VAL A C 1
ATOM 563 O O . VAL A 1 72 ? -7.277 -13.407 2.192 1.00 76.19 72 VAL A O 1
ATOM 566 N N . SER A 1 73 ? -8.183 -13.546 0.143 1.00 69.75 73 SER A N 1
ATOM 567 C CA . SER A 1 73 ? -7.161 -14.436 -0.419 1.00 69.75 73 SER A CA 1
ATOM 568 C C . SER A 1 73 ? -5.819 -13.702 -0.573 1.00 69.75 73 SER A C 1
ATOM 570 O O . SER A 1 73 ? -5.823 -12.494 -0.793 1.00 69.75 73 SER A O 1
ATOM 572 N N . ASP A 1 74 ? -4.686 -14.415 -0.537 1.00 71.25 74 ASP A N 1
ATOM 573 C CA . ASP A 1 74 ? -3.318 -13.876 -0.745 1.00 71.25 74 ASP A CA 1
ATOM 574 C C . ASP A 1 74 ? -3.042 -13.357 -2.185 1.00 71.25 74 ASP A C 1
ATOM 576 O O . ASP A 1 74 ? -1.912 -13.335 -2.661 1.00 71.25 74 ASP A O 1
ATOM 580 N N . ASP A 1 75 ? -4.082 -12.936 -2.904 1.00 83.88 75 ASP A N 1
ATOM 581 C CA . ASP A 1 75 ? -4.004 -12.318 -4.225 1.00 83.88 75 ASP A CA 1
ATOM 582 C C . ASP A 1 75 ? -3.834 -10.795 -4.103 1.00 83.88 75 ASP A C 1
ATOM 584 O O . ASP A 1 75 ? -4.597 -10.122 -3.400 1.00 83.88 75 ASP A O 1
ATOM 588 N N . ILE A 1 76 ? -2.862 -10.236 -4.829 1.00 83.94 76 ILE A N 1
ATOM 589 C CA . ILE A 1 76 ? -2.493 -8.814 -4.751 1.00 83.94 76 ILE A CA 1
ATOM 590 C C . ILE A 1 76 ? -3.653 -7.907 -5.148 1.00 83.94 76 ILE A C 1
ATOM 592 O O . ILE A 1 76 ? -3.908 -6.921 -4.458 1.00 83.94 76 ILE A O 1
ATOM 596 N N . GLY A 1 77 ? -4.409 -8.249 -6.193 1.00 85.75 77 GLY A N 1
ATOM 597 C CA . GLY A 1 77 ? -5.554 -7.446 -6.623 1.00 85.75 77 GLY A CA 1
ATOM 598 C C . GLY A 1 77 ? -6.667 -7.403 -5.572 1.00 85.75 77 GLY A C 1
ATOM 599 O O . GLY A 1 77 ? -7.296 -6.363 -5.345 1.00 85.75 77 GLY A O 1
ATOM 600 N N . SER A 1 78 ? -6.897 -8.522 -4.890 1.00 85.94 78 SER A N 1
ATOM 601 C CA . SER A 1 78 ? -7.877 -8.637 -3.809 1.00 85.94 78 SER A CA 1
ATOM 602 C C . SER A 1 78 ? -7.436 -7.864 -2.564 1.00 85.94 78 SER A C 1
ATOM 604 O O . SER A 1 78 ? -8.217 -7.075 -2.020 1.00 85.94 78 SER A O 1
ATOM 606 N N . ILE A 1 79 ? -6.168 -8.007 -2.167 1.00 86.50 79 ILE A N 1
ATOM 607 C CA . ILE A 1 79 ? -5.556 -7.244 -1.072 1.00 86.50 79 ILE A CA 1
ATOM 608 C C . ILE A 1 79 ? -5.603 -5.744 -1.385 1.00 86.50 79 ILE A C 1
ATOM 610 O O . ILE A 1 79 ? -6.047 -4.963 -0.548 1.00 86.50 79 ILE A O 1
ATOM 614 N N . ALA A 1 80 ? -5.237 -5.330 -2.598 1.00 87.81 80 ALA A N 1
ATOM 615 C CA . ALA A 1 80 ? -5.217 -3.934 -3.030 1.00 87.81 80 ALA A CA 1
ATOM 616 C C . ALA A 1 80 ? -6.595 -3.270 -2.962 1.00 87.81 80 ALA A C 1
ATOM 618 O O . ALA A 1 80 ? -6.714 -2.145 -2.477 1.00 87.81 80 ALA A O 1
ATOM 619 N N . LYS A 1 81 ? -7.664 -3.970 -3.362 1.00 87.50 81 LYS A N 1
ATOM 620 C CA . LYS A 1 81 ? -9.038 -3.455 -3.225 1.00 87.50 81 LYS A CA 1
ATOM 621 C C . LYS A 1 81 ? -9.440 -3.260 -1.768 1.00 87.50 81 LYS A C 1
ATOM 623 O O . LYS A 1 81 ? -10.079 -2.261 -1.439 1.00 87.50 81 LYS A O 1
ATOM 628 N N . VAL A 1 82 ? -9.078 -4.203 -0.901 1.00 88.44 82 VAL A N 1
ATOM 629 C CA . VAL A 1 82 ? -9.393 -4.127 0.530 1.00 88.44 82 VAL A CA 1
ATOM 630 C C . VAL A 1 82 ? -8.593 -3.018 1.202 1.00 88.44 82 VAL A C 1
ATOM 632 O O . VAL A 1 82 ? -9.178 -2.187 1.891 1.00 88.44 82 VAL A O 1
ATOM 635 N N . VAL A 1 83 ? -7.289 -2.943 0.938 1.00 86.75 83 VAL A N 1
ATOM 636 C CA . VAL A 1 83 ? -6.414 -1.868 1.417 1.00 86.75 83 VAL A CA 1
ATOM 637 C C . VAL A 1 83 ? -6.927 -0.518 0.940 1.00 86.75 83 VAL A C 1
ATOM 639 O O . VAL A 1 83 ? -7.136 0.369 1.760 1.00 86.75 83 VAL A O 1
ATOM 642 N N . GLY A 1 84 ? -7.205 -0.374 -0.356 1.00 85.31 84 GLY A N 1
ATOM 643 C CA . GLY A 1 84 ? -7.740 0.855 -0.928 1.00 85.31 84 GLY A CA 1
ATOM 644 C C . GLY A 1 84 ? -9.065 1.254 -0.285 1.00 85.31 84 G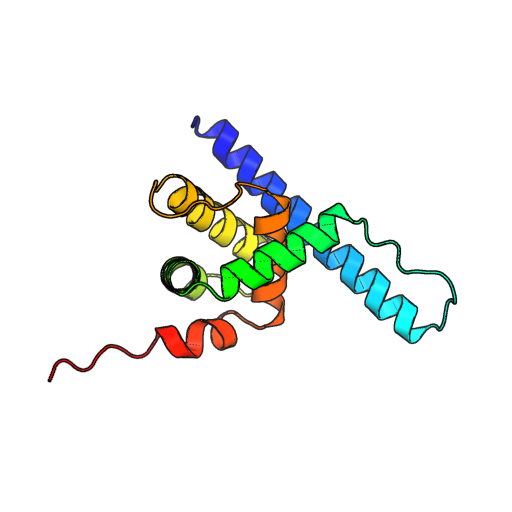LY A C 1
ATOM 645 O O . GLY A 1 84 ? -9.232 2.406 0.092 1.00 85.31 84 GLY A O 1
ATOM 646 N N . GLY A 1 85 ? -9.994 0.315 -0.087 1.00 85.69 85 GLY A N 1
ATOM 647 C CA . GLY A 1 85 ? -11.285 0.600 0.541 1.00 85.69 85 GLY A CA 1
ATOM 648 C C . GLY A 1 85 ? -11.160 1.022 2.007 1.00 85.69 85 GLY A C 1
ATOM 649 O O . GLY A 1 85 ? -11.764 2.014 2.423 1.00 85.69 85 GLY A O 1
ATOM 650 N N . SER A 1 86 ? -10.358 0.293 2.778 1.00 85.12 86 SER A N 1
ATOM 651 C CA . SER A 1 86 ? -10.141 0.545 4.203 1.00 85.12 86 SER A CA 1
ATOM 652 C C . SER A 1 86 ? -9.348 1.830 4.446 1.00 85.12 86 SER A C 1
ATOM 654 O O . SER A 1 86 ? -9.753 2.650 5.266 1.00 85.12 86 SER A O 1
ATOM 656 N N . MET A 1 87 ? -8.266 2.056 3.696 1.00 83.12 87 MET A N 1
ATOM 657 C CA . MET A 1 87 ? -7.448 3.269 3.794 1.00 83.12 87 MET A CA 1
ATOM 658 C C . MET A 1 87 ? -8.180 4.506 3.303 1.00 83.12 87 MET A C 1
ATOM 660 O O . MET A 1 87 ? -8.062 5.556 3.923 1.00 83.12 87 MET A O 1
ATOM 664 N N . LEU A 1 88 ? -8.991 4.395 2.250 1.00 83.25 88 LEU A N 1
ATOM 665 C CA . LEU A 1 88 ? -9.827 5.507 1.806 1.00 83.25 88 LEU A CA 1
ATOM 666 C C . LEU A 1 88 ? -10.840 5.905 2.885 1.00 83.25 88 LEU A C 1
ATOM 668 O O . LEU A 1 88 ? -11.067 7.088 3.108 1.00 83.25 88 LEU A O 1
ATOM 672 N N . THR A 1 89 ? -11.410 4.925 3.590 1.00 80.81 89 THR A N 1
ATOM 673 C CA . THR A 1 89 ? -12.305 5.185 4.726 1.00 80.81 89 THR A CA 1
ATOM 674 C C . THR A 1 89 ? -11.547 5.841 5.881 1.00 80.81 89 THR A C 1
ATOM 676 O O . THR A 1 89 ? -12.037 6.806 6.460 1.00 80.81 89 THR A O 1
ATOM 679 N N . LEU A 1 90 ? -10.329 5.376 6.175 1.00 75.88 90 LEU A N 1
ATOM 680 C CA . LEU A 1 90 ? -9.494 5.941 7.234 1.00 75.88 90 LEU A CA 1
ATOM 681 C C . LEU A 1 90 ? -9.019 7.365 6.908 1.00 75.88 90 LEU A C 1
ATOM 683 O O . LEU A 1 90 ? -8.979 8.211 7.797 1.00 75.88 90 LEU A O 1
ATOM 687 N N . ALA A 1 91 ? -8.739 7.661 5.642 1.00 74.44 91 ALA A N 1
ATOM 688 C CA . ALA A 1 91 ? -8.348 8.991 5.187 1.00 74.44 91 ALA A CA 1
ATOM 689 C C . ALA A 1 91 ? -9.497 10.015 5.224 1.00 74.44 91 ALA A C 1
ATOM 691 O O . ALA A 1 91 ? -9.253 11.218 5.231 1.00 74.44 91 ALA A O 1
ATOM 692 N N . LEU A 1 92 ? -10.755 9.559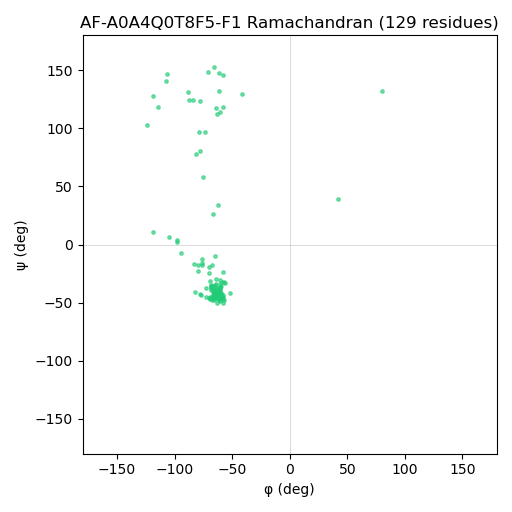 5.271 1.00 72.12 92 LEU A N 1
ATOM 693 C CA . LEU A 1 92 ? -11.910 10.433 5.511 1.00 72.12 92 LEU A CA 1
ATOM 694 C C . LEU A 1 92 ? -12.041 10.834 6.989 1.00 72.12 92 LEU A C 1
ATOM 696 O O . LEU A 1 92 ? -12.801 11.748 7.312 1.00 72.12 92 LEU A O 1
ATOM 700 N N . THR A 1 93 ? -11.311 10.175 7.891 1.00 71.94 93 THR A N 1
ATOM 701 C CA . THR A 1 93 ? -11.278 10.529 9.310 1.00 71.94 93 THR A CA 1
ATOM 702 C C . THR A 1 93 ? -10.256 11.649 9.539 1.00 71.94 93 THR A C 1
ATOM 704 O O . THR A 1 93 ? -9.077 11.457 9.249 1.00 71.94 93 THR A O 1
ATOM 707 N N . PRO A 1 94 ? -10.635 12.793 10.142 1.00 58.97 94 PRO A N 1
ATOM 708 C CA . PRO A 1 94 ? -9.724 13.926 10.365 1.00 58.97 94 PRO A CA 1
ATOM 709 C C . PRO A 1 94 ? -8.567 13.616 11.330 1.00 58.97 94 PRO A C 1
ATOM 711 O O . PRO A 1 94 ? -7.649 14.417 11.473 1.00 58.97 94 PRO A O 1
ATOM 714 N N . ALA A 1 95 ? -8.614 12.464 12.002 1.00 55.97 95 ALA A N 1
ATOM 715 C CA . ALA A 1 95 ? -7.581 11.990 12.913 1.00 55.97 95 ALA A CA 1
ATOM 716 C C . ALA A 1 95 ? -6.339 11.424 12.200 1.00 55.97 95 ALA A C 1
ATOM 718 O O . ALA A 1 95 ? -5.305 11.273 12.844 1.00 55.97 95 ALA A O 1
ATOM 719 N N . ALA A 1 96 ? -6.424 11.105 10.905 1.00 56.62 96 ALA A N 1
ATOM 720 C CA . ALA A 1 96 ? -5.341 10.473 10.166 1.00 56.62 96 ALA A CA 1
ATOM 721 C C . ALA A 1 96 ? -4.990 11.325 8.938 1.00 56.62 96 ALA A C 1
ATOM 723 O O . ALA A 1 96 ? -5.700 11.317 7.935 1.00 56.62 96 ALA A O 1
ATOM 724 N N . ALA A 1 97 ? -3.891 12.082 9.014 1.00 60.47 97 ALA A N 1
ATOM 725 C CA . ALA A 1 97 ? -3.355 12.869 7.900 1.00 60.47 97 ALA A CA 1
ATOM 726 C C . ALA A 1 97 ? -2.657 11.953 6.876 1.00 60.47 97 ALA A C 1
ATOM 728 O O . ALA A 1 97 ? -1.461 12.070 6.619 1.00 60.47 97 ALA A O 1
ATOM 729 N N . ILE A 1 98 ? -3.402 10.987 6.336 1.00 64.75 98 ILE A N 1
ATOM 730 C CA . ILE A 1 98 ? -2.877 9.982 5.417 1.00 64.75 98 ILE A CA 1
ATOM 731 C C . ILE A 1 98 ? -2.946 10.544 3.994 1.00 64.75 98 ILE A C 1
ATOM 733 O O . ILE A 1 98 ? -4.032 10.918 3.540 1.00 64.75 98 ILE A O 1
ATOM 737 N N . PRO A 1 99 ? -1.826 10.585 3.255 1.00 68.00 99 PRO A N 1
ATOM 738 C CA . PRO A 1 99 ? -1.848 10.978 1.854 1.00 68.00 99 PRO A CA 1
ATOM 739 C C . PRO A 1 99 ? -2.663 9.963 1.039 1.00 68.00 99 PRO A C 1
ATOM 741 O O . PRO A 1 99 ? -2.306 8.787 0.943 1.00 68.00 99 PRO A O 1
ATOM 744 N N . VAL A 1 100 ? -3.767 10.420 0.439 1.00 75.69 100 VAL A N 1
ATOM 745 C CA . VAL A 1 100 ? -4.641 9.597 -0.414 1.00 75.69 100 VAL A CA 1
ATOM 746 C C . VAL A 1 100 ? -3.994 9.435 -1.785 1.00 75.69 100 VAL A C 1
ATOM 748 O O . VAL A 1 100 ? -4.320 10.139 -2.737 1.00 75.69 100 VAL A O 1
ATOM 751 N N . SER A 1 101 ? -3.041 8.513 -1.877 1.00 83.69 101 SER A N 1
ATOM 752 C CA . SER A 1 101 ? -2.358 8.173 -3.123 1.00 83.69 101 SER A CA 1
ATOM 753 C C . SER A 1 101 ? -2.602 6.713 -3.477 1.00 83.69 101 SER A C 1
ATOM 755 O O . SER A 1 101 ? -2.358 5.812 -2.670 1.00 83.69 101 SER A O 1
ATOM 757 N N . ALA A 1 102 ? -3.055 6.476 -4.711 1.00 85.38 102 ALA A N 1
ATOM 758 C CA . ALA A 1 102 ? -3.247 5.127 -5.231 1.00 85.38 102 ALA A CA 1
ATOM 759 C C . ALA A 1 102 ? -1.931 4.330 -5.249 1.00 85.38 102 ALA A C 1
ATOM 761 O O . ALA A 1 102 ? -1.940 3.139 -4.950 1.00 85.38 102 ALA A O 1
ATOM 762 N N . LEU A 1 103 ? -0.802 5.004 -5.505 1.00 86.75 103 LEU A N 1
ATOM 763 C CA . LEU A 1 103 ? 0.540 4.419 -5.440 1.00 86.75 103 LEU A CA 1
ATOM 764 C C . LEU A 1 103 ? 0.913 3.982 -4.026 1.00 86.75 103 LEU A C 1
ATOM 766 O O . LEU A 1 103 ? 1.398 2.870 -3.843 1.00 86.75 103 LEU A O 1
ATOM 770 N N . VAL A 1 104 ? 0.643 4.814 -3.017 1.00 87.38 104 VAL A N 1
ATOM 771 C CA . VAL A 1 104 ? 0.924 4.468 -1.614 1.00 87.38 104 VAL A CA 1
ATOM 772 C C . VAL A 1 104 ? 0.082 3.267 -1.188 1.00 87.38 104 VAL A C 1
ATOM 774 O O . VAL A 1 104 ? 0.607 2.315 -0.619 1.00 87.38 104 VAL A O 1
ATOM 777 N N . PHE A 1 105 ? -1.215 3.260 -1.501 1.00 89.56 105 PHE A N 1
ATOM 778 C CA . PHE A 1 105 ? -2.088 2.141 -1.137 1.00 89.56 105 PHE A CA 1
ATOM 779 C C . PHE A 1 105 ? -1.743 0.862 -1.911 1.00 89.56 105 PHE A C 1
ATOM 781 O O . PHE A 1 105 ? -1.793 -0.227 -1.339 1.00 89.56 105 PHE A O 1
ATOM 788 N N . GLY A 1 106 ? -1.324 0.984 -3.174 1.00 88.00 106 GLY A N 1
ATOM 789 C CA . GLY A 1 106 ? -0.795 -0.132 -3.956 1.00 88.00 106 GLY A CA 1
ATOM 790 C C . GLY A 1 106 ? 0.495 -0.694 -3.351 1.00 88.00 106 GLY A C 1
ATOM 791 O O . GLY A 1 106 ? 0.625 -1.906 -3.193 1.00 88.00 106 GLY A O 1
ATOM 792 N N . ALA A 1 107 ? 1.409 0.173 -2.903 1.00 87.88 107 ALA A N 1
ATOM 793 C CA . ALA A 1 107 ? 2.643 -0.230 -2.227 1.00 87.88 107 ALA A CA 1
ATOM 794 C C . ALA A 1 107 ? 2.366 -0.993 -0.921 1.00 87.88 107 ALA A C 1
ATOM 796 O O . ALA A 1 107 ? 3.003 -2.014 -0.654 1.00 87.88 107 ALA A O 1
ATOM 797 N N . ILE A 1 108 ? 1.390 -0.532 -0.128 1.00 87.62 108 ILE A N 1
ATOM 798 C CA . ILE A 1 108 ? 0.922 -1.234 1.077 1.00 87.62 108 ILE A CA 1
ATOM 799 C C . ILE A 1 108 ? 0.425 -2.636 0.708 1.00 87.62 108 ILE A C 1
ATOM 801 O O . ILE A 1 108 ? 0.803 -3.610 1.357 1.00 87.62 108 ILE A O 1
ATOM 805 N N . ALA A 1 109 ? -0.389 -2.754 -0.344 1.00 88.44 109 ALA A N 1
ATOM 806 C CA . ALA A 1 109 ? -0.938 -4.033 -0.777 1.00 88.44 109 ALA A CA 1
ATOM 807 C C . ALA A 1 109 ? 0.151 -5.036 -1.181 1.00 88.44 109 ALA A C 1
ATOM 809 O O . ALA A 1 109 ? 0.121 -6.178 -0.725 1.00 88.44 109 ALA A O 1
ATOM 810 N N . VAL A 1 110 ? 1.150 -4.599 -1.955 1.00 88.62 110 VAL A N 1
ATOM 811 C CA . VAL A 1 110 ? 2.295 -5.442 -2.341 1.00 88.62 110 VAL A CA 1
ATOM 812 C C . VAL A 1 110 ? 3.103 -5.875 -1.116 1.00 88.62 110 VAL A C 1
ATOM 814 O O . VAL A 1 110 ? 3.480 -7.042 -1.003 1.00 88.62 110 VAL A O 1
ATOM 817 N N . MET A 1 111 ? 3.351 -4.969 -0.165 1.00 86.50 111 MET A N 1
ATOM 818 C CA . MET A 1 111 ? 4.067 -5.311 1.069 1.00 86.50 111 MET A CA 1
ATOM 819 C C . MET A 1 111 ? 3.308 -6.332 1.919 1.00 86.50 111 MET A C 1
ATOM 821 O O . MET A 1 111 ? 3.918 -7.282 2.409 1.00 86.50 111 MET A O 1
ATOM 825 N N . ILE A 1 112 ? 1.989 -6.179 2.049 1.00 85.25 112 ILE A N 1
ATOM 826 C CA . ILE A 1 112 ? 1.129 -7.128 2.767 1.00 85.25 112 ILE A CA 1
ATOM 827 C C . ILE A 1 112 ? 1.121 -8.489 2.072 1.00 85.25 112 ILE A C 1
ATOM 829 O O . ILE A 1 112 ? 1.295 -9.502 2.744 1.00 85.25 112 ILE A O 1
ATOM 833 N N . ALA A 1 113 ? 0.969 -8.520 0.746 1.00 85.81 113 ALA A N 1
ATOM 834 C CA . ALA A 1 113 ? 0.975 -9.761 -0.024 1.00 85.81 113 ALA A CA 1
ATOM 835 C C . ALA A 1 113 ? 2.303 -10.523 0.119 1.00 85.81 113 ALA A C 1
ATOM 837 O O . ALA A 1 113 ? 2.313 -11.744 0.233 1.00 85.81 113 ALA A O 1
ATOM 838 N N . ARG A 1 114 ? 3.435 -9.810 0.186 1.00 81.31 114 ARG A N 1
ATOM 839 C CA . ARG A 1 114 ? 4.763 -10.426 0.355 1.00 81.31 114 ARG A CA 1
ATOM 840 C C . ARG A 1 114 ? 5.068 -10.891 1.763 1.00 81.31 114 ARG A C 1
ATOM 842 O O . ARG A 1 114 ? 5.656 -11.952 1.943 1.00 81.31 114 ARG A O 1
ATOM 849 N N . ALA A 1 115 ? 4.735 -10.075 2.756 1.00 81.38 115 ALA A N 1
ATOM 850 C CA . ALA A 1 115 ? 4.914 -10.446 4.153 1.00 81.38 115 ALA A CA 1
ATOM 851 C C . ALA A 1 115 ? 3.924 -11.548 4.570 1.00 81.38 115 ALA A C 1
ATOM 853 O O . ALA A 1 115 ? 4.197 -12.297 5.508 1.00 81.38 115 ALA A O 1
ATOM 854 N N . GLY A 1 116 ? 2.796 -11.648 3.865 1.00 79.81 116 GLY A N 1
ATOM 855 C CA . GLY A 1 116 ? 1.648 -12.466 4.214 1.00 79.81 116 GLY A CA 1
ATOM 856 C C . GLY A 1 116 ? 0.784 -11.767 5.261 1.00 79.81 116 GLY A C 1
ATOM 857 O O . GLY A 1 116 ? 1.271 -11.320 6.306 1.00 79.81 116 GLY A O 1
ATOM 858 N N . VAL A 1 117 ? -0.530 -11.731 5.020 1.00 77.19 117 VAL A N 1
ATOM 859 C CA . VAL A 1 117 ? -1.521 -11.138 5.942 1.00 77.19 117 VAL A CA 1
ATOM 860 C C . VAL A 1 117 ? -1.365 -11.699 7.361 1.00 77.19 117 VAL A C 1
ATOM 862 O O . VAL A 1 117 ? -1.398 -10.962 8.347 1.00 77.19 117 VAL A O 1
ATOM 865 N N . SER A 1 118 ? -1.133 -13.008 7.466 1.00 69.38 118 SER A N 1
ATOM 866 C CA . SER A 1 118 ? -0.971 -13.712 8.740 1.00 69.38 118 SER A CA 1
ATOM 867 C C . SER A 1 118 ? 0.251 -13.253 9.540 1.00 69.38 118 SER A C 1
ATOM 869 O O . SER A 1 118 ? 0.182 -13.213 10.765 1.00 69.38 118 SER A O 1
ATOM 871 N N . SER A 1 119 ? 1.350 -12.884 8.873 1.00 74.62 119 SER A N 1
ATOM 872 C CA . SER A 1 119 ? 2.573 -12.401 9.532 1.00 74.62 119 SER A CA 1
ATOM 873 C C . SER A 1 119 ? 2.372 -10.992 10.087 1.00 74.62 119 SER A C 1
ATOM 875 O O . SER A 1 119 ? 2.671 -10.717 11.248 1.00 74.62 119 SER A O 1
ATOM 877 N N . LEU A 1 120 ? 1.765 -10.117 9.280 1.00 74.25 120 LEU A N 1
ATOM 878 C CA . LEU A 1 120 ? 1.498 -8.724 9.642 1.00 74.25 120 LEU A CA 1
ATOM 879 C C . LEU A 1 120 ? 0.443 -8.591 10.746 1.00 74.25 120 LEU A C 1
ATOM 881 O O . LEU A 1 120 ? 0.559 -7.737 11.623 1.00 74.25 120 LEU A O 1
ATOM 885 N N . CYS A 1 121 ? -0.562 -9.466 10.745 1.00 73.50 121 CYS A N 1
ATOM 886 C CA . CYS A 1 121 ? -1.673 -9.412 11.692 1.00 73.50 121 CYS A CA 1
ATOM 887 C C . CYS A 1 121 ? -1.532 -10.359 12.893 1.00 73.50 121 CYS A C 1
ATOM 889 O O . CYS A 1 121 ? -2.433 -10.403 13.736 1.00 73.50 121 CYS A O 1
ATOM 891 N N . ALA A 1 122 ? -0.407 -11.075 13.029 1.00 65.69 122 ALA A N 1
ATOM 892 C CA . ALA A 1 122 ? -0.156 -11.994 14.145 1.00 65.69 122 ALA A CA 1
ATOM 893 C C . ALA A 1 122 ? -0.262 -11.312 15.527 1.00 65.69 122 ALA A C 1
ATOM 895 O O . ALA A 1 122 ? -0.726 -11.927 16.486 1.00 65.69 122 ALA A O 1
ATOM 896 N N . GLY A 1 123 ? 0.105 -10.028 15.629 1.00 58.41 123 GLY A N 1
ATOM 897 C CA . GLY A 1 123 ? 0.029 -9.241 16.868 1.00 58.41 123 GLY A CA 1
ATOM 898 C C . GLY A 1 123 ? -1.344 -8.626 17.176 1.00 58.41 123 GLY A C 1
ATOM 899 O O . GLY A 1 123 ? -1.602 -8.260 18.319 1.00 58.41 123 GLY A O 1
ATOM 900 N N . HIS A 1 124 ? -2.245 -8.548 16.192 1.00 53.25 124 HIS A N 1
ATOM 901 C CA . HIS A 1 124 ? -3.569 -7.918 16.327 1.00 53.25 124 HIS A CA 1
ATOM 902 C C . HIS A 1 124 ? -4.700 -8.928 16.606 1.00 53.25 124 HIS A C 1
ATOM 904 O O . HIS A 1 124 ? -5.866 -8.557 16.731 1.00 53.25 124 HIS A O 1
ATOM 910 N N . GLY A 1 125 ? -4.368 -10.220 16.733 1.00 45.00 125 GLY A N 1
ATOM 911 C CA . GLY A 1 125 ? -5.308 -11.303 17.053 1.00 45.00 125 GLY A CA 1
ATOM 912 C C . GLY A 1 125 ? -5.414 -11.672 18.538 1.00 45.00 125 GLY A C 1
ATOM 913 O O . GLY A 1 125 ? -6.285 -12.468 18.902 1.00 45.00 125 GLY A O 1
ATOM 914 N N . ALA A 1 126 ? -4.564 -11.120 19.409 1.00 39.78 126 ALA A N 1
ATOM 915 C CA . ALA A 1 126 ? -4.666 -11.354 20.844 1.00 39.78 126 ALA A CA 1
ATOM 916 C C . ALA A 1 126 ? -5.786 -10.477 21.418 1.00 39.78 126 ALA A C 1
ATOM 918 O O . ALA A 1 126 ? -5.588 -9.298 21.704 1.00 39.78 126 ALA A O 1
ATOM 919 N N . LYS A 1 127 ? -6.983 -11.060 21.578 1.00 39.56 127 LYS A N 1
ATOM 920 C CA . LYS A 1 127 ? -8.034 -10.506 22.445 1.00 39.56 127 LYS A CA 1
ATOM 921 C C . LYS A 1 127 ? -7.379 -9.993 23.739 1.00 39.56 127 LYS A C 1
ATOM 923 O O . LYS A 1 127 ? -6.667 -10.787 24.361 1.00 39.56 127 LYS A O 1
ATOM 928 N N . PRO A 1 128 ? -7.628 -8.752 24.196 1.00 40.50 128 PRO A N 1
ATOM 929 C CA . PRO A 1 128 ? -7.337 -8.432 25.582 1.00 40.50 128 PRO A CA 1
ATOM 930 C C . PRO A 1 128 ? -8.151 -9.412 26.432 1.00 40.50 128 PRO A C 1
ATOM 932 O O . PRO A 1 128 ? -9.379 -9.473 26.321 1.00 40.50 128 PRO A O 1
ATOM 935 N N . LYS A 1 129 ? -7.472 -10.248 27.224 1.00 40.81 129 LYS A N 1
ATOM 936 C CA . LYS A 1 129 ? -8.134 -10.878 28.361 1.00 40.81 129 LYS A CA 1
ATOM 937 C C . LYS A 1 129 ? -8.578 -9.723 29.250 1.00 40.81 129 LYS A C 1
ATOM 939 O O . LYS A 1 129 ? -7.743 -8.962 29.723 1.00 40.81 129 LYS A O 1
ATOM 944 N N . ALA A 1 130 ? -9.888 -9.554 29.371 1.00 44.72 130 ALA A N 1
ATOM 945 C CA . ALA A 1 130 ? -10.458 -8.775 30.449 1.00 44.72 130 ALA A CA 1
ATOM 946 C C . ALA A 1 130 ? -10.098 -9.506 31.750 1.00 44.72 130 ALA A C 1
ATOM 948 O O . ALA A 1 130 ? -10.538 -10.641 31.948 1.00 44.72 130 ALA A O 1
ATOM 949 N N . GLU A 1 131 ? -9.248 -8.885 32.560 1.00 37.22 131 GLU A N 1
ATOM 950 C CA . GLU A 1 131 ? -9.057 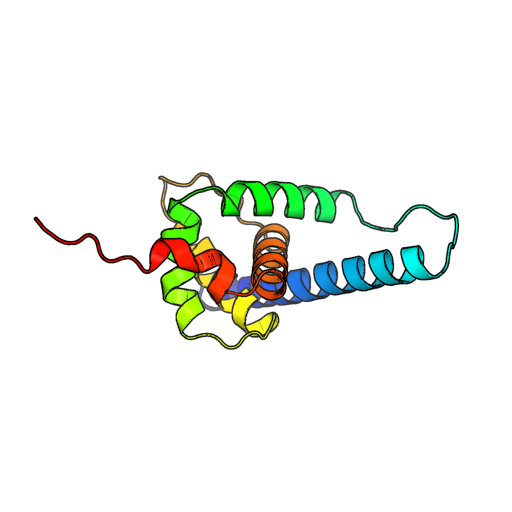-9.184 33.982 1.00 37.22 131 GLU A CA 1
ATOM 951 C C . GLU A 1 131 ? -9.502 -7.961 34.781 1.00 37.22 131 GLU A C 1
ATOM 953 O O . GLU A 1 131 ? -9.183 -6.829 34.343 1.00 37.22 131 GLU A O 1
#

Radius of gyration: 15.84 Å; Cα contacts (8 Å, |Δi|>4): 136; chains: 1; bounding box: 45×28×50 Å

Solvent-accessible surface area (backbone atoms only — not comparable to full-atom values): 7342 Å² total; per-residue (Å²): 133,56,75,65,59,54,51,52,47,31,52,44,8,26,55,31,21,55,50,54,50,50,45,49,53,54,47,56,53,37,68,76,64,72,59,93,62,82,74,87,67,60,68,68,61,53,52,21,38,56,51,23,55,54,46,67,69,34,64,70,50,45,68,56,43,40,73,64,49,74,82,52,65,89,43,51,62,59,38,6,40,50,43,30,54,48,48,54,56,47,46,70,37,92,90,39,94,57,81,92,40,41,51,25,37,2,36,39,17,46,51,39,50,72,63,30,64,68,64,75,34,59,80,77,66,68,71,80,78,88,126

pLDDT: mean 77.08, std 12.69, range [37.22, 90.75]

Sequence (131 aa):
MQEQERREFLNNVVAAADRIEYEDMMVSSRRAQDFGGPPVVDDESKEARATAESLLKEKTVLDTLCPALRSVSDDIGSIAKVVGGSMLTLALTPAAAIPVSALVFGAIAVMIARAGVSSLCAGHGAKPKAE

Mean predicted aligned error: 8.64 Å

Organism: NCBI:txid2479048

Secondary structure (DSSP, 8-state):
--HHHHHHHHHHHHHHHHHHHHHHHHHHHHHHHT--S-----HHHHHHHHHHHHHHH-HHHHHHHHHHHTTS-S-HHHHHHHHHHHHHHHHTSTT------HHHHHHHHHHHHHH-HHHHTTTS-------